Protein AF-A0A2V9KXM1-F1 (afdb_monomer_lite)

pLDDT: mean 70.7, std 17.66, range [45.88, 95.44]

Foldseek 3Di:
DDDDDDDDDDDDDDDDDDDDDDDPPPPPDDDPDDPPVDDDDPVRVCVVVVHDDDDPVVCPPVVVVVDPDPVRVVVVVVVVVVVVVVVVVVVVD

Radius of gyration: 29.03 Å; chains: 1; bounding box: 64×66×46 Å

Secondary structure (DSSP, 8-state):
----------------------------------S-TT---HHHHHHHTT-----GGGTTTGGGGG-S-HHHHHHHHHHHHHHHHHHHHHTT-

Structure (mmCIF, N/CA/C/O backbone):
data_AF-A0A2V9KXM1-F1
#
_entry.id   AF-A0A2V9KXM1-F1
#
loop_
_atom_site.group_PDB
_atom_site.id
_atom_site.type_symbol
_atom_site.label_atom_id
_atom_site.label_alt_id
_atom_site.label_comp_id
_atom_site.label_asym_id
_atom_site.label_entity_id
_atom_site.label_seq_id
_atom_site.pdbx_PDB_ins_code
_atom_site.Cartn_x
_atom_site.Cartn_y
_atom_site.Cartn_z
_atom_site.occupancy
_atom_site.B_iso_or_equiv
_atom_site.auth_seq_id
_atom_site.auth_comp_id
_atom_site.auth_asym_id
_atom_site.auth_atom_id
_atom_site.pdbx_PDB_model_num
ATOM 1 N N . MET A 1 1 ? -38.401 45.930 1.267 1.00 47.28 1 MET A N 1
ATOM 2 C CA . MET A 1 1 ? -37.260 45.296 0.571 1.00 47.28 1 MET A CA 1
ATOM 3 C C . MET A 1 1 ? -37.462 45.450 -0.928 1.00 47.28 1 MET A C 1
ATOM 5 O O . MET A 1 1 ? -38.281 44.748 -1.502 1.00 47.28 1 MET A O 1
ATOM 9 N N . THR A 1 2 ? -36.776 46.411 -1.544 1.00 46.81 2 THR A N 1
ATOM 10 C CA . THR A 1 2 ? -36.880 46.735 -2.974 1.00 46.81 2 THR A CA 1
ATOM 11 C C . THR A 1 2 ? -35.479 46.899 -3.551 1.00 46.81 2 THR A C 1
ATOM 13 O O . THR A 1 2 ? -34.623 47.558 -2.966 1.00 46.81 2 THR A O 1
ATOM 16 N N . LYS A 1 3 ? -35.249 46.234 -4.686 1.00 48.16 3 LYS A N 1
ATOM 17 C CA . LYS A 1 3 ? -34.034 46.305 -5.505 1.00 48.16 3 LYS A CA 1
ATOM 18 C C . LYS A 1 3 ? -33.872 47.713 -6.088 1.00 48.16 3 LYS A C 1
ATOM 20 O O . LYS A 1 3 ? -34.877 48.289 -6.485 1.00 48.16 3 LYS A O 1
ATOM 25 N N . ALA A 1 4 ? -32.630 48.180 -6.231 1.00 49.53 4 ALA A N 1
ATOM 26 C CA . ALA A 1 4 ? -32.098 48.857 -7.424 1.00 49.53 4 ALA A CA 1
ATOM 27 C C . ALA A 1 4 ? -30.809 49.611 -7.077 1.00 49.53 4 ALA A C 1
ATOM 29 O O . ALA A 1 4 ? -30.830 50.537 -6.274 1.00 49.53 4 ALA A O 1
ATOM 30 N N . THR A 1 5 ? -29.717 49.307 -7.772 1.00 51.50 5 THR A N 1
ATOM 31 C CA . THR A 1 5 ? -28.646 50.288 -7.979 1.00 51.50 5 THR A CA 1
ATOM 32 C C . THR A 1 5 ? -28.132 50.160 -9.403 1.00 51.50 5 THR A C 1
ATOM 34 O O . THR A 1 5 ? -27.410 49.235 -9.769 1.00 51.50 5 THR A O 1
ATOM 37 N N . SER A 1 6 ? -28.587 51.107 -10.218 1.00 49.06 6 SER A N 1
ATOM 38 C CA . SER A 1 6 ? -28.152 51.355 -11.584 1.00 49.06 6 SER A CA 1
ATOM 39 C C . SER A 1 6 ? -26.718 51.887 -11.644 1.00 49.06 6 SER A C 1
ATOM 41 O O . SER A 1 6 ? -26.327 52.758 -10.876 1.00 49.06 6 SER A O 1
ATOM 43 N N . ALA A 1 7 ? -25.989 51.361 -12.629 1.00 52.03 7 ALA A N 1
ATOM 44 C CA . ALA A 1 7 ? -24.934 51.949 -13.458 1.00 52.03 7 ALA A CA 1
ATOM 45 C C . ALA A 1 7 ? -24.052 53.100 -12.923 1.00 52.03 7 ALA A C 1
ATOM 47 O O . ALA A 1 7 ? -24.507 54.225 -12.730 1.00 52.03 7 ALA A O 1
ATOM 48 N N . ARG A 1 8 ? -22.724 52.906 -13.018 1.00 51.09 8 ARG A N 1
ATOM 49 C CA . ARG A 1 8 ? -21.824 53.966 -13.515 1.00 51.09 8 ARG A CA 1
ATOM 50 C C . ARG A 1 8 ? -20.563 53.397 -14.178 1.00 51.09 8 ARG A C 1
ATOM 52 O O . ARG A 1 8 ? -19.640 52.946 -13.511 1.00 51.09 8 ARG A O 1
ATOM 59 N N . LYS A 1 9 ? -20.502 53.484 -15.513 1.00 54.38 9 LYS A N 1
ATOM 60 C CA . LYS A 1 9 ? -19.260 53.370 -16.299 1.00 54.38 9 LYS A CA 1
ATOM 61 C C . LYS A 1 9 ? -18.256 54.418 -15.810 1.00 54.38 9 LYS A C 1
ATOM 63 O O . LYS A 1 9 ? -18.543 55.612 -15.881 1.00 54.38 9 LYS A O 1
ATOM 68 N N . ARG A 1 10 ? -17.057 53.990 -15.419 1.00 53.34 10 ARG A N 1
ATOM 69 C CA . ARG A 1 10 ? -15.855 54.834 -15.387 1.00 53.34 10 ARG A CA 1
ATOM 70 C C . ARG A 1 10 ? -14.680 54.006 -15.896 1.00 53.34 10 ARG A C 1
ATOM 72 O O . ARG A 1 10 ? -14.302 53.028 -15.268 1.00 53.34 10 ARG A O 1
ATOM 79 N N . LYS A 1 11 ? -14.146 54.372 -17.064 1.00 61.34 11 LYS A N 1
ATOM 80 C CA . LYS A 1 11 ? -12.880 53.834 -17.577 1.00 61.34 11 LYS A CA 1
ATOM 81 C C . LYS A 1 11 ? -11.728 54.526 -16.837 1.00 61.34 11 LYS A C 1
ATOM 83 O O . LYS A 1 11 ? -11.689 55.757 -16.875 1.00 61.34 11 LYS A O 1
ATOM 88 N N . PRO A 1 12 ? -10.783 53.808 -16.217 1.00 52.16 12 PRO A N 1
ATOM 89 C CA . PRO A 1 12 ? -9.509 54.400 -15.845 1.00 52.16 12 PRO A CA 1
ATOM 90 C C . PRO A 1 12 ? -8.519 54.348 -17.021 1.00 52.16 12 PRO A C 1
ATOM 92 O O . PRO A 1 12 ? -8.160 53.291 -17.527 1.00 52.16 12 PRO A O 1
ATOM 95 N N . LYS A 1 13 ? -8.179 55.561 -17.468 1.00 51.69 13 LYS A N 1
ATOM 96 C CA . LYS A 1 13 ? -6.916 56.070 -18.028 1.00 51.69 13 LYS A CA 1
ATOM 97 C C . LYS A 1 13 ? -5.829 55.022 -18.348 1.00 51.69 13 LYS A C 1
ATOM 99 O O . LYS A 1 13 ? -5.224 54.452 -17.446 1.00 51.69 13 LYS A O 1
ATOM 104 N N . VAL A 1 14 ? -5.545 54.857 -19.642 1.00 50.72 14 VAL A N 1
ATOM 105 C CA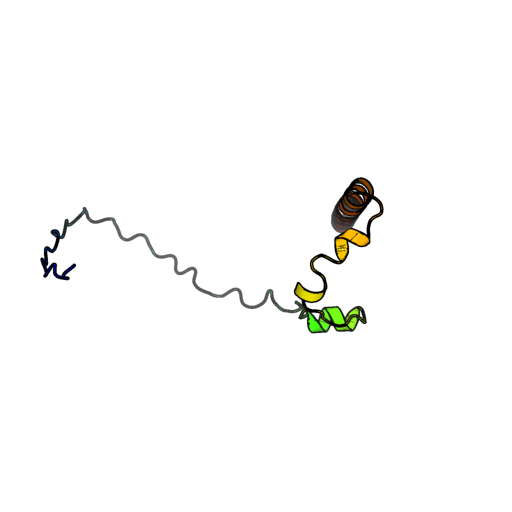 . VAL A 1 14 ? -4.327 54.216 -20.163 1.00 50.72 14 VAL A CA 1
ATOM 106 C C . VAL A 1 14 ? -3.125 55.025 -19.673 1.00 50.72 14 VAL A C 1
ATOM 108 O O . VAL A 1 14 ? -3.073 56.236 -19.886 1.00 50.72 14 VAL A O 1
ATOM 111 N N . TYR A 1 15 ? -2.206 54.369 -18.970 1.00 47.59 15 TYR A N 1
ATOM 112 C CA . TYR A 1 15 ? -0.906 54.925 -18.610 1.00 47.59 15 TYR A CA 1
ATOM 113 C C . TYR A 1 15 ? 0.134 54.245 -19.505 1.00 47.59 15 TYR A C 1
ATOM 115 O O . TYR A 1 15 ? 0.379 53.047 -19.361 1.00 47.59 15 TYR A O 1
ATOM 123 N N . ASP A 1 16 ? 0.698 54.996 -20.451 1.00 57.41 16 ASP A N 1
ATOM 124 C CA . ASP A 1 16 ? 1.797 54.548 -21.306 1.00 57.41 16 ASP A CA 1
ATOM 125 C C . ASP A 1 16 ? 3.087 54.503 -20.479 1.00 57.41 16 ASP A C 1
ATOM 127 O O . ASP A 1 16 ? 3.761 55.509 -20.257 1.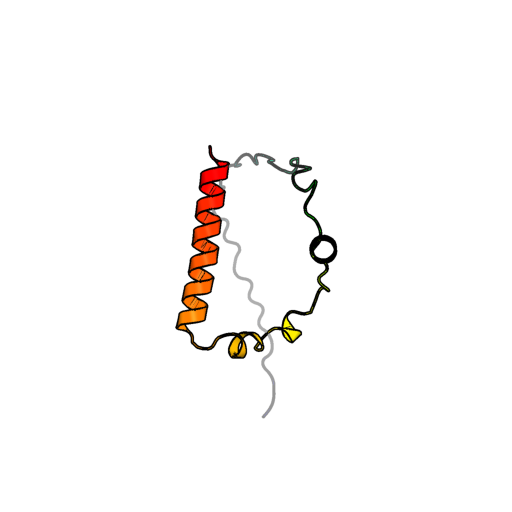00 57.41 16 ASP A O 1
ATOM 131 N N . GLY A 1 17 ? 3.397 53.315 -19.962 1.00 54.62 17 GLY A N 1
ATOM 132 C CA . GLY A 1 17 ? 4.687 53.016 -19.351 1.00 54.62 17 GLY A CA 1
ATOM 133 C C . GLY A 1 17 ? 5.819 52.948 -20.391 1.00 54.62 17 GLY A C 1
ATOM 134 O O . GLY A 1 17 ? 5.567 52.731 -21.580 1.00 54.62 17 GLY A O 1
ATOM 135 N N . PRO A 1 18 ? 7.083 53.131 -19.968 1.00 51.56 18 PRO A N 1
ATOM 136 C CA . PRO A 1 18 ? 8.217 53.271 -20.875 1.00 51.56 18 PRO A CA 1
ATOM 137 C C . PRO A 1 18 ? 8.524 51.985 -21.657 1.00 51.56 18 PR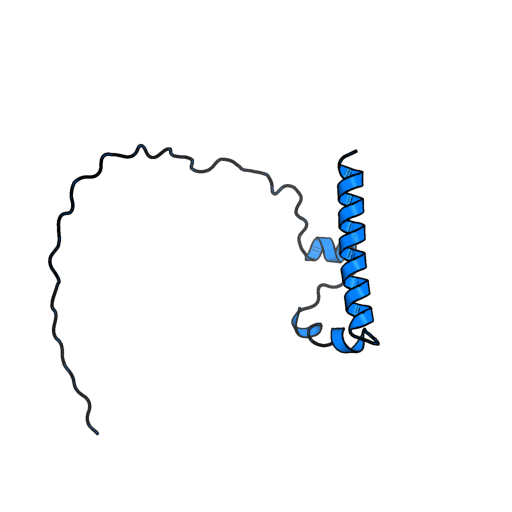O A C 1
ATOM 139 O O . PRO A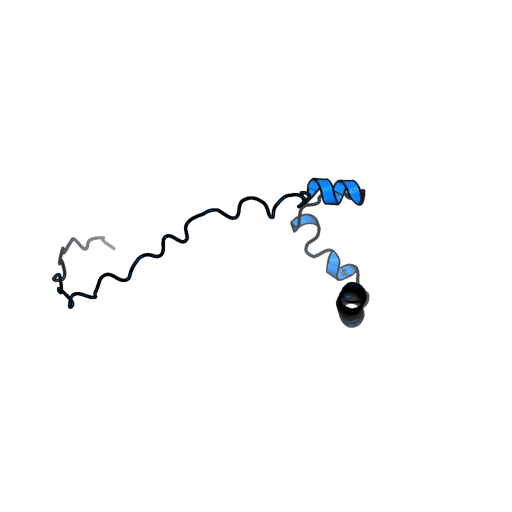 1 18 ? 8.569 50.883 -21.108 1.00 51.56 18 PRO A O 1
ATOM 142 N N . LYS A 1 19 ? 8.784 52.177 -22.959 1.00 61.69 19 LYS A N 1
ATOM 143 C CA . LYS A 1 19 ? 9.281 51.195 -23.935 1.00 61.69 19 LYS A CA 1
ATOM 144 C C . LYS A 1 19 ? 10.372 50.306 -23.331 1.00 61.69 19 LYS A C 1
ATOM 146 O O . LYS A 1 19 ? 11.497 50.753 -23.120 1.00 61.69 19 LYS A O 1
ATOM 151 N N . THR A 1 20 ? 10.058 49.032 -23.125 1.00 54.16 20 THR A N 1
ATOM 152 C CA . THR A 1 20 ? 11.058 47.992 -22.873 1.00 54.16 20 THR A CA 1
ATOM 153 C C . THR A 1 20 ? 11.489 47.373 -24.207 1.00 54.16 20 THR A C 1
ATOM 155 O O . THR A 1 20 ? 10.676 47.136 -25.098 1.00 54.16 20 THR A O 1
ATOM 158 N N . ALA A 1 21 ? 12.802 47.209 -24.369 1.00 53.72 21 ALA A N 1
ATOM 159 C CA . ALA A 1 21 ? 13.481 46.739 -25.575 1.00 53.72 21 ALA A CA 1
ATOM 160 C C . ALA A 1 21 ? 12.991 45.352 -26.052 1.00 53.72 21 ALA A C 1
ATOM 162 O O . ALA A 1 21 ? 12.533 44.553 -25.231 1.00 53.72 21 ALA A O 1
ATOM 163 N N . PRO A 1 22 ? 13.129 45.010 -27.352 1.00 50.28 22 PRO A N 1
ATOM 164 C CA . PRO A 1 22 ? 12.726 43.705 -27.858 1.00 50.28 22 PRO A CA 1
ATOM 165 C C . PRO A 1 22 ? 13.642 42.618 -27.285 1.00 50.28 22 PRO A C 1
ATOM 167 O O . PRO A 1 22 ? 14.750 42.372 -27.765 1.00 50.28 22 PRO A O 1
ATOM 170 N N . LYS A 1 23 ? 13.168 41.941 -26.238 1.00 51.00 23 LYS A N 1
ATOM 171 C CA . LYS A 1 23 ? 13.763 40.699 -25.756 1.00 51.00 23 LYS A CA 1
ATOM 172 C C . LYS A 1 23 ? 13.550 39.663 -26.856 1.00 51.00 23 LYS A C 1
ATOM 174 O O . LYS A 1 23 ? 12.417 39.268 -27.117 1.00 51.00 23 LYS A O 1
ATOM 179 N N . ARG A 1 24 ? 14.636 39.276 -27.536 1.00 45.91 24 ARG A N 1
ATOM 180 C CA . ARG A 1 24 ? 14.661 38.178 -28.510 1.00 45.91 24 ARG A CA 1
ATOM 181 C C . ARG A 1 24 ? 13.884 36.995 -27.933 1.00 45.91 24 ARG A C 1
ATOM 183 O O . ARG A 1 24 ? 14.331 36.367 -26.975 1.00 45.91 24 ARG A O 1
ATOM 190 N N . ALA A 1 25 ? 12.720 36.718 -28.512 1.00 46.91 25 ALA A N 1
ATOM 191 C CA . ALA A 1 25 ? 12.017 35.473 -28.301 1.00 46.91 25 ALA A CA 1
ATOM 192 C C . ALA A 1 25 ? 12.899 34.376 -28.898 1.00 46.91 25 ALA A C 1
ATOM 194 O O . ALA A 1 25 ? 12.928 34.171 -30.110 1.00 46.91 25 ALA A O 1
ATOM 195 N N . ALA A 1 26 ? 13.673 33.700 -28.051 1.00 46.19 26 ALA A N 1
ATOM 196 C CA . ALA A 1 26 ? 14.135 32.372 -28.388 1.00 46.19 26 ALA A CA 1
ATOM 197 C C . ALA A 1 26 ? 12.868 31.524 -28.517 1.00 46.19 26 ALA A C 1
ATOM 199 O O . ALA A 1 26 ? 12.233 31.175 -27.522 1.00 46.19 26 ALA A O 1
ATOM 200 N N . ALA A 1 27 ? 12.470 31.267 -29.760 1.00 46.69 27 ALA A N 1
ATOM 201 C CA . ALA A 1 27 ? 11.478 30.275 -30.119 1.00 46.69 27 ALA A CA 1
ATOM 202 C C . ALA A 1 27 ? 12.024 28.886 -29.748 1.00 46.69 27 ALA A C 1
ATOM 204 O O . ALA A 1 27 ? 12.438 28.106 -30.595 1.00 46.69 27 ALA A O 1
ATOM 205 N N . GLY A 1 28 ? 12.052 28.581 -28.453 1.00 49.66 28 GLY A N 1
ATOM 206 C CA . GLY A 1 28 ? 12.160 27.227 -27.932 1.00 49.66 28 GLY A CA 1
ATOM 207 C C . GLY A 1 28 ? 10.779 26.588 -27.946 1.00 49.66 28 GLY A C 1
ATOM 208 O O . GLY A 1 28 ? 10.243 26.263 -26.894 1.00 49.66 28 GLY A O 1
ATOM 209 N N . SER A 1 29 ? 10.168 26.486 -29.127 1.00 46.06 29 SER A N 1
ATOM 210 C CA . SER A 1 29 ? 8.890 25.804 -29.304 1.00 46.06 29 SER A CA 1
ATOM 211 C C . SER A 1 29 ? 9.119 24.494 -30.042 1.00 46.06 29 SER A C 1
ATOM 213 O O . SER A 1 29 ? 9.408 24.467 -31.233 1.00 46.06 29 SER A O 1
ATOM 215 N N . ASN A 1 30 ? 8.940 23.424 -29.270 1.00 48.28 30 ASN A N 1
ATOM 216 C CA . ASN A 1 30 ? 8.360 22.151 -29.678 1.00 48.28 30 ASN A CA 1
ATOM 217 C C . ASN A 1 30 ? 9.158 21.285 -30.656 1.00 48.28 30 ASN A C 1
ATOM 219 O O . ASN A 1 30 ? 8.959 21.297 -31.866 1.00 48.28 30 ASN A O 1
ATOM 223 N N . GLY A 1 31 ? 9.957 20.391 -30.071 1.00 45.97 31 GLY A N 1
ATOM 224 C CA . GLY A 1 31 ? 10.551 19.287 -30.818 1.00 45.97 31 GLY A CA 1
ATOM 225 C C . GLY A 1 31 ? 11.009 18.072 -30.018 1.00 45.97 31 GLY A C 1
ATOM 226 O O . GLY A 1 31 ? 11.476 17.125 -30.636 1.00 45.97 31 GLY A O 1
ATOM 227 N N . ARG A 1 32 ? 10.862 18.016 -28.684 1.00 45.88 32 ARG A N 1
ATOM 228 C CA . ARG A 1 32 ? 11.033 16.749 -27.947 1.00 45.88 32 ARG A CA 1
ATOM 229 C C . ARG A 1 32 ? 9.787 15.880 -28.132 1.00 45.88 32 ARG A C 1
ATOM 231 O O . ARG A 1 32 ? 8.983 15.706 -27.223 1.00 45.88 32 ARG A O 1
ATOM 238 N N . ARG A 1 33 ? 9.613 15.341 -29.339 1.00 50.88 33 ARG A N 1
ATOM 239 C CA . ARG A 1 33 ? 8.806 14.136 -29.533 1.00 50.88 33 ARG A CA 1
ATOM 240 C C . ARG A 1 33 ? 9.561 12.963 -28.900 1.00 50.88 33 ARG A C 1
ATOM 242 O O . ARG A 1 33 ? 10.763 12.835 -29.095 1.00 50.88 33 ARG A O 1
ATOM 249 N N . SER A 1 34 ? 8.816 12.089 -28.221 1.00 52.06 34 SER A N 1
ATOM 250 C CA . SER A 1 34 ? 9.208 10.722 -27.834 1.00 52.06 34 SER A CA 1
ATOM 251 C C . SER A 1 34 ? 10.081 10.535 -26.576 1.00 52.06 34 SER A C 1
ATOM 253 O O . SER A 1 34 ? 11.159 9.957 -26.658 1.00 52.06 34 SER A O 1
ATOM 255 N N . ALA A 1 35 ? 9.553 10.871 -25.393 1.00 51.25 35 ALA A N 1
ATOM 256 C CA . ALA A 1 35 ? 9.888 10.137 -24.154 1.00 51.25 35 ALA A CA 1
ATOM 257 C C . ALA A 1 35 ? 8.745 9.210 -23.669 1.00 51.25 35 ALA A C 1
ATOM 259 O O . ALA A 1 35 ? 8.887 8.523 -22.669 1.00 51.25 35 ALA A O 1
ATOM 260 N N . PHE A 1 36 ? 7.621 9.156 -24.396 1.00 51.84 36 PHE A N 1
ATOM 261 C CA . PHE A 1 36 ? 6.434 8.350 -24.060 1.00 51.84 36 PHE A CA 1
ATOM 262 C C . PHE A 1 36 ? 6.385 6.983 -24.768 1.00 51.84 36 PHE A C 1
ATOM 264 O O . PHE A 1 36 ? 5.331 6.357 -24.836 1.00 51.84 36 PHE A O 1
ATOM 271 N N . ARG A 1 37 ? 7.504 6.482 -25.311 1.00 56.78 37 ARG A N 1
ATOM 272 C CA . ARG A 1 37 ? 7.557 5.073 -25.731 1.00 56.78 37 ARG A CA 1
ATOM 273 C C . ARG A 1 37 ? 7.690 4.211 -24.477 1.00 56.78 37 ARG A C 1
ATOM 275 O O . ARG A 1 37 ? 8.796 4.035 -23.983 1.00 56.78 37 ARG A O 1
ATOM 282 N N . GLY A 1 38 ? 6.564 3.707 -23.974 1.00 65.19 38 GLY A N 1
ATOM 283 C CA . GLY A 1 38 ? 6.546 2.628 -22.983 1.00 65.19 38 GLY A CA 1
ATOM 284 C C . GLY A 1 38 ? 5.858 2.920 -21.650 1.00 65.19 38 GLY A C 1
ATOM 285 O O . GLY A 1 38 ? 5.961 2.087 -20.754 1.00 65.19 38 GLY A O 1
ATOM 286 N N . GLN A 1 39 ? 5.154 4.048 -21.478 1.00 74.06 39 GLN A N 1
ATOM 287 C CA . GLN A 1 39 ? 4.278 4.181 -20.308 1.00 74.06 39 GLN A CA 1
ATOM 288 C C . GLN A 1 39 ? 3.029 3.331 -20.521 1.00 74.06 39 GLN A C 1
ATOM 290 O O . GLN A 1 39 ? 2.112 3.731 -21.235 1.00 74.06 39 GLN A O 1
ATOM 295 N N . LYS A 1 40 ? 3.037 2.147 -19.907 1.00 82.00 40 LYS A N 1
ATOM 296 C CA . LYS A 1 40 ? 1.867 1.282 -19.800 1.00 82.00 40 LYS A CA 1
ATOM 297 C C . LYS A 1 40 ? 0.745 2.050 -19.108 1.00 82.00 40 LYS A C 1
ATOM 299 O O . LYS A 1 40 ? 0.965 2.715 -18.091 1.00 82.00 40 LYS A O 1
ATOM 304 N N . SER A 1 41 ? -0.446 1.974 -19.680 1.00 87.50 41 SER A N 1
ATOM 305 C CA . SER A 1 41 ? -1.676 2.460 -19.069 1.00 87.50 41 SER A CA 1
ATOM 306 C C . SER A 1 41 ? -1.932 1.749 -17.737 1.00 87.50 41 SER A C 1
ATOM 308 O O . SER A 1 41 ? -1.433 0.652 -17.484 1.00 87.50 41 SER A O 1
ATOM 310 N N . ILE A 1 42 ? -2.749 2.361 -16.877 1.00 82.69 42 ILE A N 1
ATOM 311 C CA . ILE A 1 42 ? -3.164 1.733 -15.614 1.00 82.69 42 ILE A CA 1
ATOM 312 C C . ILE A 1 42 ? -3.849 0.385 -15.888 1.00 82.69 42 ILE A C 1
ATOM 314 O O . ILE A 1 42 ? -3.639 -0.556 -15.130 1.00 82.69 42 ILE A O 1
ATOM 318 N N . GLN A 1 43 ? -4.612 0.261 -16.984 1.00 87.56 43 GLN A N 1
ATOM 319 C CA . GLN A 1 43 ? -5.222 -1.014 -17.370 1.00 87.56 43 GLN A CA 1
ATOM 320 C C . GLN A 1 43 ? -4.179 -2.070 -17.750 1.00 87.56 43 GLN A C 1
ATOM 322 O O . GLN A 1 43 ? -4.289 -3.210 -17.309 1.00 87.56 43 GLN A O 1
ATOM 327 N N . GLU A 1 44 ? -3.164 -1.703 -18.533 1.00 87.38 44 GLU A N 1
ATOM 328 C CA . GLU A 1 44 ? -2.084 -2.624 -18.915 1.00 87.38 44 GLU A CA 1
ATOM 329 C C . GLU A 1 44 ? -1.272 -3.071 -17.694 1.00 87.38 44 GLU A C 1
ATOM 331 O O . GLU A 1 44 ? -0.997 -4.257 -17.538 1.00 87.38 44 GLU A O 1
ATOM 336 N N . LEU A 1 45 ? -0.954 -2.150 -16.780 1.00 88.06 45 LEU A N 1
ATOM 337 C CA . LEU A 1 45 ? -0.264 -2.478 -15.529 1.00 88.06 45 LEU A CA 1
ATOM 338 C C . LEU A 1 45 ? -1.100 -3.394 -14.627 1.00 88.06 45 LEU A C 1
ATOM 340 O O . LEU A 1 45 ? -0.563 -4.315 -14.016 1.00 88.06 45 LEU A O 1
ATOM 344 N N . ALA A 1 46 ? -2.407 -3.150 -14.546 1.00 86.12 46 ALA A N 1
ATOM 345 C CA . ALA A 1 46 ? -3.316 -3.974 -13.763 1.00 86.12 46 ALA A CA 1
ATOM 346 C C . ALA A 1 46 ? -3.424 -5.398 -14.337 1.00 86.12 46 ALA A C 1
ATOM 348 O O . ALA A 1 46 ? -3.337 -6.371 -13.590 1.00 86.12 46 ALA A O 1
ATOM 349 N N . ALA A 1 47 ? -3.516 -5.522 -15.666 1.00 88.31 47 ALA A N 1
ATOM 350 C CA . ALA A 1 47 ? -3.550 -6.809 -16.355 1.00 88.31 47 ALA A CA 1
ATOM 351 C C . ALA A 1 47 ? -2.269 -7.630 -16.126 1.00 88.31 47 ALA A C 1
ATOM 353 O O . ALA A 1 47 ? -2.350 -8.829 -15.874 1.00 88.31 47 ALA A O 1
ATOM 354 N N . GLU A 1 48 ? -1.096 -6.991 -16.140 1.00 89.56 48 GLU A N 1
ATOM 355 C CA . GLU A 1 48 ? 0.186 -7.657 -15.856 1.00 89.56 48 GLU A CA 1
ATOM 356 C C . GLU A 1 48 ? 0.292 -8.203 -14.432 1.00 89.56 48 GLU A C 1
ATOM 358 O O . GLU A 1 48 ? 0.960 -9.207 -14.202 1.00 89.56 48 GLU A O 1
ATOM 363 N N . GLN A 1 49 ? -0.367 -7.549 -13.478 1.00 88.19 49 GLN A N 1
ATOM 364 C CA . GLN A 1 49 ? -0.373 -7.955 -12.073 1.00 88.19 49 GLN A CA 1
ATOM 365 C C . GLN A 1 49 ? -1.561 -8.864 -11.726 1.00 88.19 49 GLN A C 1
ATOM 367 O O . GLN A 1 49 ? -1.700 -9.268 -10.575 1.00 88.19 49 GLN A O 1
ATOM 372 N N . GLY A 1 50 ? -2.424 -9.180 -12.700 1.00 89.00 50 GLY A N 1
ATOM 373 C CA . GLY A 1 50 ? -3.635 -9.969 -12.475 1.00 89.00 50 GLY A CA 1
ATOM 374 C C . GLY A 1 50 ? -4.649 -9.282 -11.555 1.00 89.00 50 GLY A C 1
ATOM 375 O O . GLY A 1 50 ? -5.464 -9.958 -10.931 1.00 89.00 50 GLY A O 1
ATOM 376 N N . VAL A 1 51 ? -4.603 -7.950 -11.445 1.00 86.94 51 VAL A N 1
ATOM 377 C CA . VAL A 1 51 ? -5.511 -7.170 -10.596 1.00 86.94 51 VAL A CA 1
ATOM 378 C C . VAL A 1 51 ? -6.568 -6.469 -11.437 1.00 86.94 51 VAL A C 1
ATOM 380 O O . VAL A 1 51 ? -6.320 -6.026 -12.557 1.00 86.94 51 VAL A O 1
ATOM 383 N N . THR A 1 52 ? -7.776 -6.345 -10.888 1.00 86.88 52 THR A N 1
ATOM 384 C CA . THR A 1 52 ? -8.848 -5.588 -11.543 1.00 86.88 52 THR A CA 1
ATOM 385 C C . THR A 1 52 ? -8.753 -4.118 -11.128 1.00 86.88 52 THR A C 1
ATOM 387 O O . THR A 1 52 ? -8.759 -3.837 -9.924 1.00 86.88 52 THR A O 1
ATOM 390 N N . PRO A 1 53 ? -8.684 -3.163 -12.076 1.00 81.19 53 PRO A N 1
ATOM 391 C CA . PRO A 1 53 ? -8.734 -1.744 -11.753 1.00 81.19 53 PRO A CA 1
ATOM 392 C C . PRO A 1 53 ? -9.997 -1.438 -10.946 1.00 81.19 53 PRO A C 1
ATOM 394 O O . PRO A 1 53 ? -11.111 -1.666 -11.410 1.00 81.19 53 PRO A O 1
ATOM 397 N N . THR A 1 54 ? -9.814 -0.939 -9.731 1.00 82.56 54 THR A N 1
ATOM 398 C CA . THR A 1 54 ? -10.904 -0.622 -8.804 1.00 82.56 54 THR A CA 1
ATOM 399 C C . THR A 1 54 ? -10.939 0.886 -8.588 1.00 82.56 54 THR A C 1
ATOM 401 O O . THR A 1 54 ? -9.901 1.550 -8.681 1.00 82.56 54 THR A O 1
ATOM 404 N N . ARG A 1 55 ? -12.125 1.455 -8.349 1.00 84.00 55 ARG A N 1
ATOM 405 C CA . ARG A 1 55 ? -12.242 2.894 -8.105 1.00 84.00 55 ARG A CA 1
ATOM 406 C C . ARG A 1 55 ? -11.655 3.239 -6.742 1.00 84.00 55 ARG A C 1
ATOM 408 O O . ARG A 1 55 ? -11.715 2.444 -5.807 1.00 84.00 55 ARG A O 1
ATOM 415 N N . LEU A 1 56 ? -11.081 4.432 -6.625 1.00 79.25 56 LEU A N 1
ATOM 416 C CA . LEU A 1 56 ? -10.444 4.868 -5.384 1.00 79.25 56 LEU A CA 1
ATOM 417 C C . LEU A 1 56 ? -11.461 4.941 -4.236 1.00 79.25 56 LEU A C 1
ATOM 419 O O . LEU A 1 56 ? -11.147 4.576 -3.106 1.00 79.25 56 LEU A O 1
ATOM 423 N N . GLU A 1 57 ? -12.691 5.350 -4.543 1.00 83.19 57 GLU A N 1
ATOM 424 C CA . GLU A 1 57 ? -13.808 5.441 -3.603 1.00 83.19 57 GLU A CA 1
ATOM 425 C C . GLU A 1 57 ? -14.161 4.083 -2.982 1.00 83.19 57 GLU A C 1
ATOM 427 O O . GLU A 1 57 ? -14.586 4.032 -1.832 1.00 83.19 57 GLU A O 1
ATOM 432 N N . ASP A 1 58 ? -13.917 2.983 -3.700 1.00 80.62 58 ASP A N 1
ATOM 433 C CA . ASP A 1 58 ? -14.190 1.629 -3.212 1.00 80.62 58 ASP A CA 1
ATOM 434 C C . ASP A 1 58 ? -13.111 1.126 -2.236 1.00 80.62 58 ASP A C 1
ATOM 436 O O . ASP A 1 58 ? -13.294 0.082 -1.605 1.00 80.62 58 ASP A O 1
ATOM 440 N N . ILE A 1 59 ? -11.976 1.823 -2.128 1.00 78.94 59 ILE A N 1
ATOM 441 C CA . ILE A 1 59 ? -10.804 1.435 -1.322 1.00 78.94 59 ILE A CA 1
ATOM 442 C C . ILE A 1 59 ? -10.576 2.424 -0.169 1.00 78.94 59 ILE A C 1
ATOM 444 O O . ILE A 1 59 ? -10.086 2.042 0.897 1.00 78.94 59 ILE A O 1
ATOM 448 N N . LEU A 1 60 ? -10.953 3.691 -0.357 1.00 77.25 60 LEU A N 1
ATOM 449 C CA . LEU A 1 60 ? -10.872 4.731 0.665 1.00 77.25 60 LEU A CA 1
ATOM 450 C C . LEU A 1 60 ? -11.603 4.296 1.945 1.00 77.25 60 LEU A C 1
ATOM 452 O O . LEU A 1 60 ? -12.762 3.896 1.922 1.00 77.25 60 LEU A O 1
ATOM 456 N N . GLY A 1 61 ? -10.903 4.361 3.078 1.00 76.06 61 GLY A N 1
ATOM 457 C CA . GLY A 1 61 ? -11.435 3.983 4.391 1.00 76.06 61 GLY A CA 1
ATOM 458 C C . GLY A 1 61 ? -11.273 2.504 4.756 1.00 76.06 61 GLY A C 1
ATOM 459 O O . GLY A 1 61 ? -11.079 2.217 5.933 1.00 76.06 61 GLY A O 1
ATOM 460 N N . LYS A 1 62 ? -11.222 1.580 3.783 1.00 79.19 62 LYS A N 1
ATOM 461 C CA . LYS A 1 62 ? -10.988 0.143 4.053 1.00 79.19 62 LYS A CA 1
ATOM 462 C C . LYS A 1 62 ? -9.598 -0.143 4.613 1.00 79.19 62 LYS A C 1
ATOM 464 O O . LYS A 1 62 ? -9.396 -1.143 5.285 1.00 79.19 62 LYS A O 1
ATOM 469 N N . GLY A 1 63 ? -8.645 0.747 4.343 1.00 76.38 63 GLY A N 1
ATOM 470 C CA . GLY A 1 63 ? -7.279 0.618 4.835 1.00 76.38 63 GLY A CA 1
ATOM 471 C C . GLY A 1 63 ? -7.140 0.753 6.349 1.00 76.38 63 GLY A C 1
ATOM 472 O O . GLY A 1 63 ? -6.131 0.309 6.872 1.00 76.38 63 GLY A O 1
ATOM 473 N N . ARG A 1 64 ? -8.118 1.339 7.056 1.00 74.94 64 ARG A N 1
ATOM 474 C CA . ARG A 1 64 ? -8.031 1.534 8.511 1.00 74.94 64 ARG A CA 1
ATOM 475 C C . ARG A 1 64 ? -8.034 0.209 9.274 1.00 74.94 64 ARG A C 1
ATOM 477 O O . ARG A 1 64 ? -7.290 0.079 10.233 1.00 74.94 64 ARG A O 1
ATOM 484 N N . ASP A 1 65 ? -8.830 -0.753 8.820 1.00 82.19 65 ASP A N 1
ATOM 485 C CA . ASP A 1 65 ? -8.992 -2.047 9.493 1.00 82.19 65 ASP A CA 1
ATOM 486 C C . ASP A 1 65 ? -7.924 -3.072 9.069 1.00 82.19 65 ASP A C 1
ATOM 488 O O . ASP A 1 65 ? -7.919 -4.198 9.555 1.00 82.19 65 ASP A O 1
ATOM 492 N N . LEU A 1 66 ? -7.027 -2.702 8.143 1.00 84.50 66 LEU A N 1
ATOM 493 C CA . LEU A 1 66 ? -5.935 -3.565 7.677 1.00 84.50 66 LEU A CA 1
ATOM 494 C C . LEU A 1 66 ? -4.726 -3.576 8.618 1.00 84.50 66 LEU A C 1
ATOM 496 O O . LEU A 1 66 ? -3.814 -4.362 8.388 1.00 84.50 66 LEU A O 1
ATOM 500 N N . TRP A 1 67 ? -4.710 -2.708 9.630 1.00 89.19 67 TRP A N 1
ATOM 501 C CA . TRP A 1 67 ? -3.584 -2.543 10.544 1.00 89.19 67 TRP A CA 1
ATOM 502 C C . TRP A 1 67 ? -4.065 -2.709 11.978 1.00 89.19 67 TRP A C 1
ATOM 504 O O . TRP A 1 67 ? -5.073 -2.125 12.380 1.00 89.19 67 TRP A O 1
ATOM 514 N N . GLU A 1 68 ? -3.321 -3.474 12.766 1.00 89.00 68 GLU A N 1
ATOM 515 C CA . GLU A 1 68 ? -3.591 -3.661 14.190 1.00 89.00 68 GLU A CA 1
ATOM 516 C C . GLU A 1 68 ? -3.228 -2.403 14.994 1.00 89.00 68 GLU A C 1
ATOM 518 O O . GLU A 1 68 ? -3.743 -2.182 16.093 1.00 89.00 68 GLU A O 1
ATOM 523 N N . SER A 1 69 ? -2.337 -1.559 14.456 1.00 90.69 69 SER A N 1
ATOM 524 C CA . SER A 1 69 ? -1.939 -0.291 15.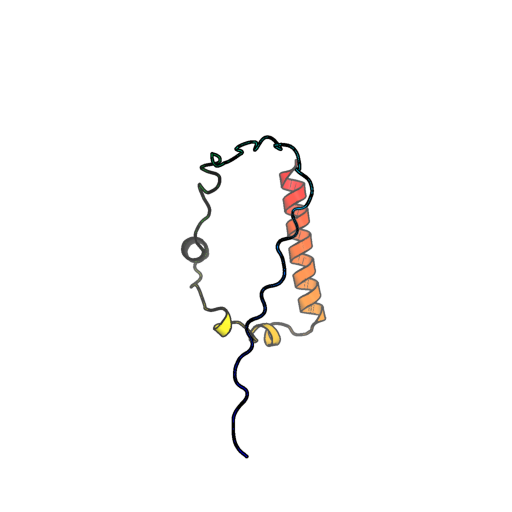070 1.00 90.69 69 SER A CA 1
ATOM 525 C C . SER A 1 69 ? -1.362 0.714 14.069 1.00 90.69 69 SER A C 1
ATOM 527 O O . SER A 1 69 ? -0.808 0.339 13.037 1.00 90.69 69 SER A O 1
ATOM 529 N N . ASP A 1 70 ? -1.385 2.001 14.431 1.00 89.38 70 ASP A N 1
ATOM 530 C CA . ASP A 1 70 ? -0.733 3.067 13.651 1.00 89.38 70 ASP A CA 1
ATOM 531 C C . ASP A 1 70 ? 0.779 2.823 13.490 1.00 89.38 70 ASP A C 1
ATOM 533 O O . ASP A 1 70 ? 1.358 3.106 12.443 1.00 89.38 70 ASP A O 1
ATOM 537 N N . ARG A 1 71 ? 1.413 2.217 14.501 1.00 92.69 71 ARG A N 1
ATOM 538 C CA . ARG A 1 71 ? 2.835 1.851 14.470 1.00 92.69 71 ARG A CA 1
ATOM 539 C C . ARG A 1 71 ? 3.148 0.826 13.378 1.00 92.69 71 ARG A C 1
ATOM 541 O O . ARG A 1 71 ? 4.213 0.885 12.770 1.00 92.69 71 ARG A O 1
ATOM 548 N N . GLU A 1 72 ? 2.245 -0.121 13.140 1.00 93.19 72 GLU A N 1
ATOM 549 C CA . GLU A 1 72 ? 2.405 -1.126 12.086 1.00 93.19 72 GLU A CA 1
ATOM 550 C C . GLU A 1 72 ? 2.369 -0.475 10.698 1.00 93.19 72 GLU A C 1
ATOM 552 O O . GLU A 1 72 ? 3.226 -0.747 9.854 1.00 93.19 72 GLU A O 1
ATOM 557 N N . LEU A 1 73 ? 1.431 0.452 10.493 1.00 90.75 73 LEU A N 1
ATOM 558 C CA . LEU A 1 73 ? 1.341 1.239 9.268 1.00 90.75 73 LEU A CA 1
ATOM 559 C C . LEU A 1 73 ? 2.616 2.067 9.036 1.00 90.75 73 LEU A C 1
ATOM 561 O O . LEU A 1 73 ? 3.143 2.086 7.922 1.00 90.75 73 LEU A O 1
ATOM 565 N N . GLU A 1 74 ? 3.131 2.734 10.071 1.00 92.94 74 GLU A N 1
ATOM 566 C CA . GLU A 1 74 ? 4.376 3.509 9.986 1.00 92.94 74 GLU A CA 1
ATOM 567 C C . GLU A 1 74 ? 5.567 2.634 9.575 1.00 92.94 74 GLU A C 1
ATOM 569 O O . GLU A 1 74 ? 6.286 2.979 8.632 1.00 92.94 74 GLU A O 1
ATOM 574 N N . GLN A 1 75 ? 5.726 1.472 10.216 1.00 94.88 75 GLN A N 1
ATOM 575 C CA . GLN A 1 75 ? 6.790 0.513 9.913 1.00 94.88 75 GLN A CA 1
ATOM 576 C C . GLN A 1 75 ? 6.703 0.017 8.462 1.00 94.88 75 GLN A C 1
ATOM 578 O O . GLN A 1 75 ? 7.706 -0.032 7.750 1.00 94.88 75 GLN A O 1
ATOM 583 N N . PHE A 1 76 ? 5.496 -0.307 7.989 1.00 92.19 76 PHE A N 1
ATOM 584 C CA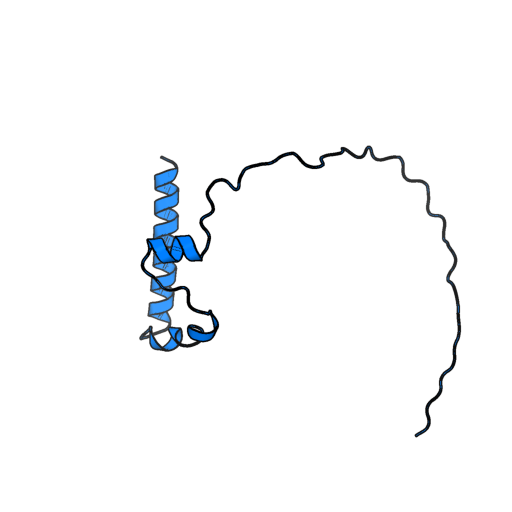 . PHE A 1 76 ? 5.268 -0.736 6.611 1.00 92.19 76 PHE A CA 1
ATOM 585 C C . PHE A 1 76 ? 5.650 0.345 5.588 1.00 92.19 76 PHE A C 1
ATOM 587 O O . PHE A 1 76 ? 6.278 0.060 4.562 1.00 92.19 76 PHE A O 1
ATOM 594 N N . VAL A 1 77 ? 5.286 1.602 5.855 1.00 92.62 77 VAL A N 1
ATOM 595 C CA . VAL A 1 77 ? 5.633 2.731 4.984 1.00 92.62 77 VAL A CA 1
ATOM 596 C C . VAL A 1 77 ? 7.147 2.950 4.957 1.00 92.62 77 VAL A C 1
ATOM 598 O O . VAL A 1 77 ? 7.715 3.149 3.877 1.00 92.62 77 VAL A O 1
ATOM 601 N N . GLU A 1 78 ? 7.812 2.876 6.110 1.00 95.44 78 GLU A N 1
ATOM 602 C CA . GLU A 1 78 ? 9.270 2.976 6.216 1.00 95.44 78 GLU A CA 1
ATOM 603 C C . GLU A 1 78 ? 9.974 1.892 5.384 1.00 95.44 78 GLU A C 1
ATOM 605 O O . GLU A 1 78 ? 10.851 2.204 4.571 1.00 95.44 78 GLU A O 1
ATOM 610 N N . ASP A 1 79 ? 9.523 0.643 5.490 1.00 93.69 79 ASP A N 1
ATOM 611 C CA . ASP A 1 79 ? 10.037 -0.495 4.725 1.00 93.69 79 ASP A CA 1
ATOM 612 C C . ASP A 1 79 ? 9.978 -0.265 3.207 1.00 93.69 79 ASP A C 1
ATOM 614 O O . ASP A 1 79 ? 10.943 -0.546 2.484 1.00 93.69 79 ASP A O 1
ATOM 618 N N . ILE A 1 80 ? 8.868 0.285 2.697 1.00 93.88 80 ILE A N 1
ATOM 619 C CA . ILE A 1 80 ? 8.723 0.611 1.269 1.00 93.88 80 ILE A CA 1
ATOM 620 C C . ILE A 1 80 ? 9.789 1.620 0.836 1.00 93.88 80 ILE A C 1
ATOM 622 O O . ILE A 1 80 ? 10.406 1.466 -0.227 1.00 93.88 80 ILE A O 1
ATOM 626 N N . TYR A 1 81 ? 9.999 2.676 1.622 1.00 92.19 81 TYR A N 1
ATOM 627 C CA . TYR A 1 81 ? 10.972 3.711 1.285 1.00 92.19 81 TYR A CA 1
ATOM 628 C C . TYR A 1 81 ? 12.409 3.201 1.362 1.00 92.19 81 TYR A C 1
ATOM 630 O O . TYR A 1 81 ? 13.202 3.524 0.467 1.00 92.19 81 TYR A O 1
ATOM 638 N N . SER A 1 82 ? 12.723 2.377 2.360 1.00 92.69 82 SER A N 1
ATOM 639 C CA . SER A 1 82 ? 14.030 1.740 2.526 1.00 92.69 82 SER A CA 1
ATOM 640 C C . SER A 1 82 ? 14.367 0.850 1.330 1.00 92.69 82 SER A C 1
ATOM 642 O O . SER A 1 82 ? 15.360 1.102 0.644 1.00 92.69 82 SER A O 1
ATOM 644 N N . ARG A 1 83 ? 13.470 -0.066 0.943 1.00 91.38 83 ARG A N 1
ATOM 645 C CA . ARG A 1 83 ? 13.670 -0.946 -0.228 1.00 91.38 83 ARG A CA 1
ATOM 646 C C . ARG A 1 83 ? 13.792 -0.166 -1.536 1.00 91.38 83 ARG A C 1
ATOM 648 O O . ARG A 1 83 ? 14.611 -0.486 -2.395 1.00 91.38 83 ARG A O 1
ATOM 655 N N . ARG A 1 84 ? 13.012 0.910 -1.703 1.00 87.81 84 ARG A N 1
ATOM 656 C CA . ARG A 1 84 ? 13.136 1.799 -2.874 1.00 87.81 84 ARG A CA 1
ATOM 657 C C . ARG A 1 84 ? 14.462 2.551 -2.896 1.00 87.81 84 ARG A C 1
ATOM 659 O O . ARG A 1 84 ? 14.980 2.828 -3.976 1.00 87.81 84 ARG A O 1
ATOM 666 N N . ARG A 1 85 ? 15.000 2.938 -1.737 1.00 87.31 85 ARG A N 1
ATOM 667 C CA . ARG A 1 85 ? 16.324 3.564 -1.646 1.00 87.31 85 ARG A CA 1
ATOM 668 C C . ARG A 1 85 ? 17.408 2.556 -2.025 1.00 87.31 85 ARG A C 1
ATOM 670 O O . ARG A 1 85 ? 18.208 2.879 -2.893 1.00 87.31 85 ARG A O 1
ATOM 677 N N . GLU A 1 86 ? 17.375 1.352 -1.468 1.00 82.69 86 GLU A N 1
ATOM 678 C CA . GLU A 1 86 ? 18.319 0.274 -1.789 1.00 82.69 86 GLU A CA 1
ATOM 679 C C . GLU A 1 86 ? 18.301 -0.094 -3.276 1.00 82.69 86 GLU A C 1
ATOM 681 O O . GLU A 1 86 ? 19.348 -0.109 -3.920 1.00 82.69 86 GLU A O 1
ATOM 686 N N . GLY A 1 87 ? 17.115 -0.283 -3.865 1.00 82.06 87 GLY A N 1
ATOM 687 C CA . GLY A 1 87 ? 16.979 -0.571 -5.296 1.00 82.06 87 GLY A CA 1
ATOM 688 C C . GLY A 1 87 ? 17.549 0.532 -6.196 1.00 82.06 87 GLY A C 1
ATOM 689 O O . GLY A 1 87 ? 18.130 0.241 -7.240 1.00 82.06 87 GLY A O 1
ATOM 690 N N . ARG A 1 88 ? 17.451 1.806 -5.785 1.00 74.88 88 ARG A N 1
ATOM 691 C CA . ARG A 1 88 ? 18.066 2.930 -6.515 1.00 74.88 88 ARG A CA 1
ATOM 692 C C . ARG A 1 88 ? 19.583 2.971 -6.384 1.00 74.88 88 ARG A C 1
ATOM 694 O O . ARG A 1 88 ? 20.236 3.400 -7.327 1.00 74.88 88 ARG A O 1
ATOM 701 N N . GLU A 1 89 ? 20.136 2.573 -5.244 1.00 70.06 89 GLU A N 1
ATOM 702 C CA . GLU A 1 89 ? 21.590 2.503 -5.062 1.00 70.06 89 GLU A CA 1
ATOM 703 C C . GLU A 1 89 ? 22.201 1.308 -5.805 1.00 70.06 89 GLU A C 1
ATOM 705 O O . GLU A 1 89 ? 23.277 1.440 -6.384 1.00 70.06 89 GLU A O 1
ATOM 710 N N . LEU A 1 90 ? 21.491 0.178 -5.885 1.00 65.06 90 LEU A N 1
ATOM 711 C CA . LEU A 1 90 ? 21.889 -0.960 -6.721 1.00 65.06 90 LEU A CA 1
ATOM 712 C C . LEU A 1 90 ? 21.847 -0.625 -8.218 1.00 65.06 90 LEU A C 1
ATOM 714 O O . LEU A 1 90 ? 22.738 -1.036 -8.945 1.00 65.06 90 LEU A O 1
ATOM 718 N N . ALA A 1 91 ? 20.872 0.166 -8.676 1.00 63.97 91 ALA A N 1
ATOM 719 C CA . ALA A 1 91 ? 20.765 0.577 -10.081 1.00 63.97 91 ALA A CA 1
ATOM 720 C C . ALA A 1 91 ? 21.844 1.584 -10.544 1.00 63.97 91 ALA A C 1
ATOM 722 O O . ALA A 1 91 ? 21.914 1.893 -11.731 1.00 63.97 91 ALA A O 1
ATOM 723 N N . LYS A 1 92 ? 22.643 2.141 -9.622 1.00 65.56 92 LYS A N 1
ATOM 724 C CA . LYS A 1 92 ? 23.743 3.078 -9.924 1.00 65.56 92 LYS A CA 1
ATOM 725 C C . LYS A 1 92 ? 25.115 2.400 -10.022 1.00 65.56 92 LYS A C 1
ATOM 727 O O . LYS A 1 92 ? 26.074 3.078 -10.388 1.00 65.56 92 LYS A O 1
ATOM 732 N N . ARG A 1 93 ? 25.217 1.131 -9.626 1.00 54.09 93 ARG A N 1
ATOM 733 C CA . ARG A 1 93 ? 26.438 0.320 -9.715 1.00 54.09 93 ARG A CA 1
ATOM 734 C C . ARG A 1 93 ? 26.448 -0.462 -11.018 1.00 54.09 93 ARG A C 1
ATOM 736 O O . ARG A 1 93 ? 27.561 -0.631 -11.553 1.00 54.09 93 ARG A O 1
#

Sequence (93 aa):
MTKATSARKRKPKVYDGPKTAPKRAAAGSNGRRSAFRGQKSIQELAAEQGVTPTRLEDILGKGRDLWESDRELEQFVEDIYSRRREGRELAKR